Protein AF-A0AA35ZFG0-F1 (afdb_monomer_lite)

Structure (mmCIF, N/CA/C/O backbone):
data_AF-A0AA35ZFG0-F1
#
_entry.id   AF-A0AA35ZFG0-F1
#
loop_
_atom_site.group_PDB
_atom_site.id
_atom_site.type_symbol
_atom_site.label_atom_id
_atom_site.label_alt_id
_atom_site.label_comp_id
_atom_site.label_asym_id
_atom_site.label_entity_id
_atom_site.label_seq_id
_atom_site.pdbx_PDB_ins_code
_atom_site.Cartn_x
_atom_site.Cartn_y
_atom_site.Cartn_z
_atom_site.occupancy
_atom_site.B_iso_or_equiv
_atom_site.auth_seq_id
_atom_site.auth_comp_id
_atom_site.auth_asym_id
_atom_site.auth_atom_id
_atom_site.pdbx_PDB_model_num
ATOM 1 N N . MET A 1 1 ? -15.428 38.375 -24.836 1.00 37.22 1 MET A N 1
ATOM 2 C CA . MET A 1 1 ? -15.752 37.027 -24.322 1.00 37.22 1 MET A CA 1
ATOM 3 C C . MET A 1 1 ? -15.181 36.960 -22.920 1.00 37.22 1 MET A C 1
ATOM 5 O O . MET A 1 1 ? -13.977 37.088 -22.782 1.00 37.22 1 MET A O 1
ATOM 9 N N . ILE A 1 2 ? -16.024 37.290 -21.940 1.00 49.19 2 ILE A N 1
ATOM 10 C CA . ILE A 1 2 ? -16.637 36.341 -20.990 1.00 49.19 2 ILE A CA 1
ATOM 11 C C . ILE A 1 2 ? -15.555 35.623 -20.184 1.00 49.19 2 ILE A C 1
ATOM 13 O O . ILE A 1 2 ? -15.168 34.516 -20.525 1.00 49.19 2 ILE A O 1
ATOM 17 N N . PHE A 1 3 ? -15.122 36.272 -19.109 1.00 48.72 3 PHE A N 1
ATOM 18 C CA . PHE A 1 3 ? -15.040 35.614 -17.812 1.00 48.72 3 PHE A CA 1
ATOM 19 C C . PHE A 1 3 ? -15.738 36.556 -16.843 1.00 48.72 3 PHE A C 1
ATOM 21 O O . PHE A 1 3 ? -15.239 37.641 -16.552 1.00 48.72 3 PHE A O 1
ATOM 28 N N . GLY A 1 4 ? -16.985 36.200 -16.542 1.00 44.88 4 GLY A N 1
ATOM 29 C CA . GLY A 1 4 ? -17.754 36.825 -15.488 1.00 44.88 4 GLY A CA 1
ATOM 30 C C . GLY A 1 4 ? -17.243 36.349 -14.139 1.00 44.88 4 GLY A C 1
ATOM 31 O O . GLY A 1 4 ? -16.676 35.259 -14.027 1.00 44.88 4 GLY A O 1
ATOM 32 N N . ASP A 1 5 ? -17.462 37.212 -13.160 1.00 53.31 5 ASP A N 1
ATOM 33 C CA . ASP A 1 5 ? -17.557 36.871 -11.754 1.00 53.31 5 ASP A CA 1
ATOM 34 C C . ASP A 1 5 ? -18.459 35.639 -11.592 1.00 53.31 5 ASP A C 1
ATOM 36 O O . ASP A 1 5 ? -19.579 35.630 -12.108 1.00 53.31 5 ASP A O 1
ATOM 40 N N . ASP A 1 6 ? -17.981 34.606 -10.902 1.00 57.03 6 ASP A N 1
ATOM 41 C CA . ASP A 1 6 ? -18.875 33.608 -10.325 1.00 57.03 6 ASP A CA 1
ATOM 42 C C . ASP A 1 6 ? -18.346 33.152 -8.969 1.00 57.03 6 ASP A C 1
ATOM 44 O O . ASP A 1 6 ? -17.145 32.970 -8.750 1.00 57.03 6 ASP A O 1
ATOM 48 N N . ASP A 1 7 ? -19.309 33.091 -8.067 1.00 56.53 7 ASP A N 1
ATOM 49 C CA . ASP A 1 7 ? -19.223 33.060 -6.627 1.00 56.53 7 ASP A CA 1
ATOM 50 C C . ASP A 1 7 ? -18.543 31.803 -6.087 1.00 56.53 7 ASP A C 1
ATOM 52 O O . ASP A 1 7 ? -18.530 30.726 -6.687 1.00 56.53 7 ASP A O 1
ATOM 56 N N . GLY A 1 8 ? -18.013 31.950 -4.873 1.00 56.72 8 GLY A N 1
ATOM 57 C CA . GLY A 1 8 ? -17.427 30.864 -4.111 1.00 56.72 8 GLY A CA 1
ATOM 58 C C . GLY A 1 8 ? -18.395 29.700 -3.939 1.00 56.72 8 GLY A C 1
ATOM 59 O O . GLY A 1 8 ? -19.349 29.772 -3.169 1.00 56.72 8 GLY A O 1
ATOM 60 N N . ASN A 1 9 ? -18.080 28.589 -4.591 1.00 56.81 9 ASN A N 1
ATOM 61 C CA . ASN A 1 9 ? -18.468 27.267 -4.141 1.00 56.81 9 ASN A CA 1
ATOM 62 C C . ASN A 1 9 ? -17.478 26.250 -4.711 1.00 56.81 9 ASN A C 1
ATOM 64 O O . ASN A 1 9 ? -17.776 25.533 -5.667 1.00 56.81 9 ASN A O 1
ATOM 68 N N . ASP A 1 10 ? -16.284 26.202 -4.118 1.00 56.75 10 ASP A N 1
ATOM 69 C CA . ASP A 1 10 ? -15.420 25.033 -4.234 1.00 56.75 10 ASP A CA 1
ATOM 70 C C . ASP A 1 10 ? -16.139 23.866 -3.549 1.00 56.75 10 ASP A C 1
ATOM 72 O O . ASP A 1 10 ? -15.970 23.587 -2.360 1.00 56.75 10 ASP A O 1
ATOM 76 N N . ASP A 1 11 ? -16.992 23.202 -4.324 1.00 54.47 11 ASP A N 1
ATOM 77 C CA . ASP A 1 11 ? -17.543 21.893 -4.032 1.00 54.47 11 ASP A CA 1
ATOM 78 C C . ASP A 1 11 ? -16.374 20.900 -3.996 1.00 54.47 11 ASP A C 1
ATOM 80 O O . ASP A 1 11 ? -16.026 20.236 -4.976 1.00 54.47 11 ASP A O 1
ATOM 84 N N . ILE A 1 12 ? -15.719 20.818 -2.834 1.00 52.16 12 ILE A N 1
ATOM 85 C CA . ILE A 1 12 ? -14.771 19.760 -2.472 1.00 52.16 12 ILE A CA 1
ATOM 86 C C . ILE A 1 12 ? -15.584 18.473 -2.230 1.00 52.16 12 ILE A C 1
ATOM 88 O O . ILE A 1 12 ? -15.568 17.855 -1.164 1.00 52.16 12 ILE A O 1
ATOM 92 N N . GLY A 1 13 ? -16.312 18.035 -3.254 1.00 47.41 13 GLY A N 1
ATOM 93 C CA . GLY A 1 13 ? -17.099 16.811 -3.301 1.00 47.41 13 GLY A CA 1
ATOM 94 C C . GLY A 1 13 ? -16.237 15.564 -3.508 1.00 47.41 13 GLY A C 1
ATOM 95 O O . GLY A 1 13 ? -16.557 14.728 -4.352 1.00 47.41 13 GLY A O 1
ATOM 96 N N . ARG A 1 14 ? -15.109 15.412 -2.789 1.00 47.09 14 ARG A N 1
ATOM 97 C CA . ARG A 1 14 ? -14.197 14.272 -3.033 1.00 47.09 14 ARG A CA 1
ATOM 98 C C . ARG A 1 14 ? -13.516 13.602 -1.838 1.00 47.09 14 ARG A C 1
ATOM 100 O O . ARG A 1 14 ? -12.590 12.824 -2.048 1.00 47.09 14 ARG A O 1
ATOM 107 N N . PHE A 1 15 ? -14.008 13.783 -0.612 1.00 39.75 15 PHE A N 1
ATOM 108 C CA . PHE A 1 15 ? -13.487 13.050 0.561 1.00 39.75 15 PHE A CA 1
ATOM 109 C C . PHE A 1 15 ? -14.523 12.186 1.298 1.00 39.75 15 PHE A C 1
ATOM 111 O O . PHE A 1 15 ? -14.370 11.911 2.483 1.00 39.75 15 PHE A O 1
ATOM 118 N N . THR A 1 16 ? -15.568 11.702 0.621 1.00 48.69 16 THR A N 1
ATOM 119 C CA . THR A 1 16 ? -16.575 10.824 1.256 1.00 48.69 16 THR A CA 1
ATOM 120 C C . THR A 1 16 ? -16.282 9.324 1.142 1.00 48.69 16 THR A C 1
ATOM 122 O O . THR A 1 16 ? -17.003 8.525 1.740 1.00 48.69 16 THR A O 1
ATOM 125 N N . ASN A 1 17 ? -15.194 8.912 0.482 1.00 47.81 17 ASN A N 1
ATOM 126 C CA . ASN A 1 17 ? -14.737 7.518 0.506 1.00 47.81 17 ASN A CA 1
ATOM 127 C C . ASN A 1 17 ? -13.800 7.270 1.690 1.00 47.81 17 ASN A C 1
ATOM 129 O O . ASN A 1 17 ? -12.600 7.059 1.528 1.00 47.81 17 ASN A O 1
ATOM 133 N N . ASN A 1 18 ? -14.370 7.276 2.893 1.00 49.81 18 ASN A N 1
ATOM 134 C CA . ASN A 1 18 ? -13.739 6.609 4.020 1.00 49.81 18 ASN A CA 1
ATOM 135 C C . ASN A 1 18 ? -14.102 5.109 3.955 1.00 49.81 18 ASN A C 1
ATOM 137 O O . ASN A 1 18 ? -15.276 4.778 4.132 1.00 49.81 18 ASN A O 1
ATOM 141 N N . PRO A 1 19 ? -13.148 4.189 3.711 1.00 49.75 19 PRO A N 1
ATOM 142 C CA . PRO A 1 19 ? -13.410 2.745 3.679 1.00 49.75 19 PRO A CA 1
ATOM 143 C C . PRO A 1 19 ? -13.802 2.172 5.052 1.00 49.75 19 PRO A C 1
ATOM 145 O O . PRO A 1 19 ? -14.223 1.023 5.137 1.00 49.75 19 PRO A O 1
ATOM 148 N N . PHE A 1 20 ? -13.710 2.970 6.120 1.00 46.72 20 PHE A N 1
ATOM 149 C CA . PHE A 1 20 ? -14.130 2.612 7.475 1.00 46.72 20 PHE A CA 1
ATOM 150 C C . PHE A 1 20 ? -15.517 3.159 7.839 1.00 46.72 20 PHE A C 1
ATOM 152 O O . PHE A 1 20 ? -15.763 3.509 8.994 1.00 46.72 20 PHE A O 1
ATOM 159 N N . GLN A 1 21 ? -16.447 3.255 6.881 1.00 46.66 21 GLN A N 1
ATOM 160 C CA . GLN A 1 21 ? -17.855 3.430 7.237 1.00 46.66 21 GLN A CA 1
ATOM 161 C C . GLN A 1 21 ? -18.325 2.167 7.963 1.00 46.66 21 GLN A C 1
ATOM 163 O O . GLN A 1 21 ? -18.638 1.153 7.341 1.00 46.66 21 GLN A O 1
ATOM 168 N N . ILE A 1 22 ? -18.357 2.232 9.295 1.00 46.31 22 ILE A N 1
ATOM 169 C CA . ILE A 1 22 ? -18.999 1.227 10.139 1.00 46.31 22 ILE A CA 1
ATOM 170 C C . ILE A 1 22 ? -20.497 1.294 9.819 1.00 46.31 22 ILE A C 1
ATOM 172 O O . ILE A 1 22 ? -21.251 2.053 10.425 1.00 46.31 22 ILE A O 1
ATOM 176 N N . ARG A 1 23 ? -20.932 0.536 8.809 1.00 42.91 23 ARG A N 1
ATOM 177 C CA . ARG A 1 23 ? -22.343 0.220 8.603 1.00 42.91 23 ARG A CA 1
ATOM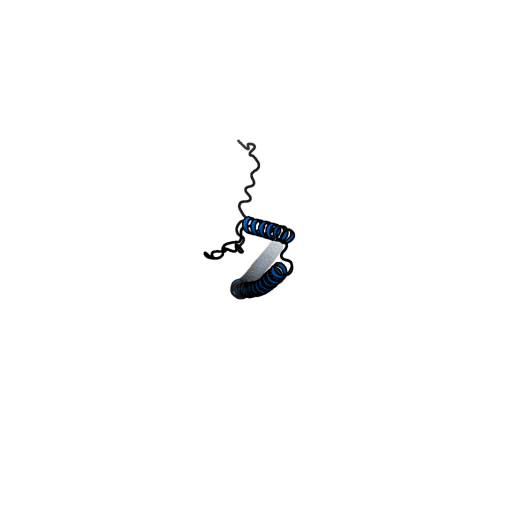 178 C C . ARG A 1 23 ? -22.769 -0.669 9.762 1.00 42.91 23 ARG A C 1
ATOM 180 O O . ARG A 1 23 ? -22.531 -1.872 9.747 1.00 42.91 23 ARG A O 1
ATOM 187 N N . ILE A 1 24 ? -23.402 -0.066 10.763 1.00 44.53 24 ILE A N 1
ATOM 188 C CA . ILE A 1 24 ? -24.175 -0.792 11.773 1.00 44.53 24 ILE A CA 1
ATOM 189 C C . ILE A 1 24 ? -25.480 -1.230 11.091 1.00 44.53 24 ILE A C 1
ATOM 191 O O . ILE A 1 24 ? -26.551 -0.681 11.320 1.00 44.53 24 ILE A O 1
ATOM 195 N N . GLU A 1 25 ? -25.379 -2.183 10.164 1.00 40.94 25 GLU A N 1
ATOM 196 C CA . GLU A 1 25 ? -26.526 -2.952 9.675 1.00 40.94 25 GLU A CA 1
ATOM 197 C C . GLU A 1 25 ? -26.777 -4.117 10.650 1.00 40.94 25 GLU A C 1
ATOM 199 O O . GLU A 1 25 ? -26.737 -5.285 10.279 1.00 40.94 25 GLU A O 1
ATOM 204 N N . SER A 1 26 ? -27.012 -3.815 11.929 1.00 41.97 26 SER A N 1
ATOM 205 C CA . SER A 1 26 ? -27.584 -4.766 12.884 1.00 41.97 26 SER A CA 1
ATOM 206 C C . SER A 1 26 ? -28.982 -4.264 13.236 1.00 41.97 26 SER A C 1
ATOM 208 O O . SER A 1 26 ? -29.188 -3.308 13.978 1.00 41.97 26 SER A O 1
ATOM 210 N N . LYS A 1 27 ? -29.982 -4.905 12.629 1.00 45.72 27 LYS A N 1
ATOM 211 C CA . LYS A 1 27 ? -31.405 -4.540 12.701 1.00 45.72 27 LYS A CA 1
ATOM 212 C C . LYS A 1 27 ? -32.025 -4.687 14.104 1.00 45.72 27 LYS A C 1
ATOM 214 O O . LYS A 1 27 ? -33.211 -4.425 14.250 1.00 45.72 27 LYS A O 1
ATOM 219 N N . ASP A 1 28 ? -31.219 -5.053 15.102 1.00 51.44 28 ASP A N 1
ATOM 220 C CA . ASP A 1 28 ? -31.632 -5.325 16.480 1.00 51.44 28 ASP A CA 1
ATOM 221 C C . ASP A 1 28 ? -30.801 -4.580 17.549 1.00 51.44 28 ASP A C 1
ATOM 223 O O . ASP A 1 28 ? -31.115 -4.680 18.735 1.00 51.44 28 ASP A O 1
ATOM 227 N N . GLU A 1 29 ? -29.780 -3.788 17.188 1.00 50.75 29 GLU A N 1
ATOM 228 C CA . GLU A 1 29 ? -29.110 -2.913 18.162 1.00 50.75 29 GLU A CA 1
ATOM 229 C C . GLU A 1 29 ? -29.789 -1.547 18.164 1.00 50.75 29 GLU A C 1
ATOM 231 O O . GLU A 1 29 ? -29.497 -0.664 17.358 1.00 50.75 29 GLU A O 1
ATOM 236 N N . VAL A 1 30 ? -30.734 -1.372 19.089 1.00 51.72 30 VAL A N 1
ATOM 237 C CA . VAL A 1 30 ? -31.322 -0.063 19.382 1.00 51.72 30 VAL A CA 1
ATOM 238 C C . VAL A 1 30 ? -30.189 0.854 19.834 1.00 51.72 30 VAL A C 1
ATOM 240 O O . VAL A 1 30 ? -29.772 0.817 20.992 1.00 51.72 30 VAL A O 1
ATOM 243 N N . ALA A 1 31 ? -29.666 1.656 18.905 1.00 57.78 31 ALA A N 1
ATOM 244 C CA . ALA A 1 31 ? -28.705 2.700 19.205 1.00 57.78 31 ALA A CA 1
ATOM 245 C C . ALA A 1 31 ? -29.299 3.568 20.316 1.00 57.78 31 ALA A C 1
ATOM 247 O O . ALA A 1 31 ? -30.322 4.229 20.121 1.00 57.78 31 ALA A O 1
ATOM 248 N N . ILE A 1 32 ? -28.691 3.517 21.503 1.00 59.88 32 ILE A N 1
ATOM 249 C CA . ILE A 1 32 ? -29.146 4.301 22.646 1.00 59.88 32 ILE A CA 1
ATOM 250 C C . ILE A 1 32 ? -28.991 5.768 22.254 1.00 59.88 32 ILE A C 1
ATOM 252 O O . ILE A 1 32 ? -27.887 6.286 22.090 1.00 59.88 32 ILE A O 1
ATOM 256 N N . THR A 1 33 ? -30.119 6.432 22.047 1.00 69.88 33 THR A N 1
ATOM 257 C CA . THR A 1 33 ? -30.153 7.826 21.622 1.00 69.88 33 THR A CA 1
ATOM 258 C C . THR A 1 33 ? -29.716 8.723 22.779 1.00 69.88 33 THR A C 1
ATOM 260 O O . THR A 1 33 ? -29.994 8.450 23.947 1.00 69.88 33 THR A O 1
ATOM 263 N N . LYS A 1 34 ? -29.056 9.843 22.467 1.00 76.12 34 LYS A N 1
ATOM 264 C CA . LYS A 1 34 ? -28.632 10.855 23.455 1.00 76.12 34 LYS A CA 1
ATOM 265 C C . LYS A 1 34 ? -29.760 11.250 24.426 1.00 76.12 34 LYS A C 1
ATOM 267 O O . LYS A 1 34 ? -29.520 11.399 25.621 1.00 76.12 34 LYS A O 1
ATOM 272 N N . TRP A 1 35 ? -30.989 11.345 23.919 1.00 73.19 35 TRP A N 1
ATOM 273 C CA . TRP A 1 35 ? -32.191 11.639 24.702 1.00 73.19 35 TRP A CA 1
ATOM 274 C C . TRP A 1 35 ? -32.546 10.544 25.718 1.00 73.19 35 TRP A C 1
ATOM 276 O O . TRP A 1 35 ? -32.984 10.859 26.821 1.00 73.19 35 TRP A O 1
ATOM 286 N N . GLN A 1 36 ? -32.316 9.266 25.399 1.00 73.19 36 GLN A N 1
ATOM 287 C CA . GLN A 1 36 ? -32.523 8.165 26.349 1.00 73.19 36 GLN A CA 1
ATOM 288 C C . GLN A 1 36 ? -31.529 8.229 27.511 1.00 73.19 36 GLN A C 1
ATOM 290 O O . GLN A 1 36 ? -31.915 7.987 28.653 1.00 73.19 36 GLN A O 1
ATOM 295 N N . LEU A 1 37 ? -30.276 8.607 27.241 1.00 76.44 37 LEU A N 1
ATOM 296 C CA . LEU A 1 37 ? -29.260 8.776 28.282 1.00 76.44 37 LEU A CA 1
ATOM 297 C C . LEU A 1 37 ? -29.603 9.944 29.220 1.00 76.44 37 LEU A C 1
ATOM 299 O O . LEU A 1 37 ? -29.493 9.814 30.436 1.00 76.44 37 LEU A O 1
ATOM 303 N N . GLN A 1 38 ? -30.065 11.065 28.656 1.00 77.88 38 GLN A N 1
ATOM 304 C CA . GLN A 1 38 ? -30.525 12.225 29.427 1.00 77.88 38 GLN A CA 1
ATOM 305 C C . GLN A 1 38 ? -31.755 11.888 30.278 1.00 77.88 38 GLN A C 1
ATOM 307 O O . GLN A 1 38 ? -31.765 12.164 31.473 1.00 77.88 38 GLN A O 1
ATOM 312 N N . SER A 1 39 ? -32.745 11.202 29.699 1.00 77.88 39 SER A N 1
ATOM 313 C CA . SER A 1 39 ? -33.939 10.760 30.427 1.00 77.88 39 SER A CA 1
ATOM 314 C C . SER A 1 39 ? -33.609 9.808 31.581 1.00 77.88 39 SER A C 1
ATOM 316 O O . SER A 1 39 ? -34.251 9.863 32.628 1.00 77.88 39 SER A O 1
ATOM 318 N N . LEU A 1 40 ? -32.610 8.936 31.416 1.00 80.50 40 LEU A N 1
ATOM 319 C CA . LEU A 1 40 ? -32.148 8.058 32.489 1.00 80.50 40 LEU A CA 1
ATOM 320 C C . LEU A 1 40 ? -31.502 8.853 33.630 1.00 80.50 40 LEU A C 1
ATOM 322 O O . LEU A 1 40 ? -31.792 8.574 34.790 1.00 80.50 40 LEU A O 1
ATOM 326 N N . HIS A 1 41 ? -30.670 9.845 33.301 1.00 80.75 41 HIS A N 1
ATOM 327 C CA . HIS A 1 41 ? -30.021 10.719 34.282 1.00 80.75 41 HIS A CA 1
ATOM 328 C C . HIS A 1 41 ? -31.061 11.430 35.156 1.00 80.75 41 HIS A C 1
ATOM 330 O O . HIS A 1 41 ? -31.024 11.348 36.378 1.00 80.75 41 HIS A O 1
ATOM 336 N N . GLU A 1 42 ? -32.070 12.015 34.515 1.00 83.25 42 GLU A N 1
ATOM 337 C CA . GLU A 1 42 ? -33.117 12.780 35.188 1.00 83.25 42 GLU A CA 1
ATOM 338 C C . GLU A 1 42 ? -34.016 11.897 36.069 1.00 83.25 42 GLU A C 1
ATOM 340 O O . GLU A 1 42 ? -34.435 12.299 37.154 1.00 83.25 42 GLU A O 1
ATOM 345 N N . LYS A 1 43 ? -34.253 10.643 35.660 1.00 80.81 43 LYS A N 1
ATOM 346 C CA . LYS A 1 43 ? -34.950 9.646 36.491 1.00 80.81 43 LYS A CA 1
ATOM 347 C C . LYS A 1 43 ? -34.136 9.225 37.714 1.00 80.81 43 LYS A C 1
ATOM 349 O O . LYS A 1 43 ? -34.724 8.989 38.768 1.00 80.81 43 LYS A O 1
ATOM 354 N N . ILE A 1 44 ? -32.814 9.107 37.586 1.00 82.00 44 ILE A N 1
ATOM 355 C CA . ILE A 1 44 ? -31.927 8.793 38.716 1.00 82.00 44 ILE A CA 1
ATOM 356 C C . ILE A 1 44 ? -31.944 9.946 39.724 1.00 82.00 44 ILE A C 1
ATOM 358 O O . ILE A 1 44 ? -32.108 9.697 40.917 1.00 82.00 44 ILE A O 1
ATOM 362 N N . ASP A 1 45 ? -31.877 11.192 39.255 1.00 80.88 45 ASP A N 1
ATOM 363 C CA . ASP A 1 45 ? -31.950 12.373 40.121 1.00 80.88 45 ASP A CA 1
ATOM 364 C C . ASP A 1 45 ? -33.291 12.453 40.864 1.00 80.88 45 ASP A C 1
ATOM 366 O O . ASP A 1 45 ? -33.323 12.666 42.078 1.00 80.88 45 ASP A O 1
ATOM 370 N N . GLN A 1 46 ? -34.404 12.192 40.171 1.00 78.19 46 GLN A N 1
ATOM 371 C CA . GLN A 1 46 ? -35.734 12.124 40.789 1.00 78.19 46 GLN A CA 1
ATOM 372 C C . GLN A 1 46 ? -35.839 11.016 41.845 1.00 78.19 46 GLN A C 1
ATOM 374 O O . GLN A 1 46 ? -36.443 11.227 42.896 1.00 78.19 46 GLN A O 1
ATOM 379 N N . LEU A 1 47 ? -35.235 9.849 41.601 1.00 75.69 47 LEU A N 1
ATOM 380 C CA . LEU A 1 47 ? -35.218 8.741 42.558 1.00 75.69 47 LEU A CA 1
ATOM 381 C C . LEU A 1 47 ? -34.419 9.099 43.820 1.00 75.69 47 LEU A C 1
ATOM 383 O O . LEU A 1 47 ? -34.855 8.814 44.936 1.00 75.69 47 LEU A O 1
ATOM 387 N N . LEU A 1 48 ? -33.265 9.750 43.649 1.00 75.12 48 LEU A N 1
ATOM 388 C CA . LEU A 1 48 ? -32.429 10.215 44.756 1.00 75.12 48 LEU A CA 1
ATOM 389 C C . LEU A 1 48 ? -33.144 11.286 45.587 1.00 75.12 48 LEU A C 1
ATOM 391 O O . LEU A 1 48 ? -33.096 11.231 46.817 1.00 75.12 48 LEU A O 1
ATOM 395 N N . LEU A 1 49 ? -33.857 12.210 44.940 1.00 76.56 49 LEU A N 1
ATOM 396 C CA . LEU A 1 49 ? -34.688 13.208 45.617 1.00 76.56 49 LEU A CA 1
ATOM 397 C C . LEU A 1 49 ? -35.846 12.558 46.389 1.00 76.56 49 LEU A C 1
ATOM 399 O O . LEU A 1 49 ? -36.005 12.828 47.574 1.00 76.56 49 LEU A O 1
ATOM 403 N N . ALA A 1 50 ? -36.586 11.632 45.774 1.00 68.88 50 ALA A N 1
ATOM 404 C CA . ALA A 1 50 ? -37.690 10.924 46.430 1.00 68.88 50 ALA A CA 1
ATOM 405 C C . ALA A 1 50 ? -37.232 10.081 47.637 1.00 68.88 50 ALA A C 1
ATOM 407 O O . ALA A 1 50 ? -37.983 9.890 48.594 1.00 68.88 50 ALA A O 1
ATOM 408 N N . SER A 1 51 ? -35.987 9.593 47.619 1.00 64.38 51 SER A N 1
ATOM 409 C CA . SER A 1 51 ? -35.407 8.845 48.740 1.00 64.38 51 SER A CA 1
ATOM 410 C C . SER A 1 51 ? -35.129 9.705 49.982 1.00 64.38 51 SER A C 1
ATOM 412 O O . SER A 1 51 ? -35.121 9.164 51.086 1.00 64.38 51 SER A O 1
ATOM 414 N N . LYS A 1 52 ? -34.952 11.030 49.829 1.00 66.00 52 LYS A N 1
ATOM 415 C CA . LYS A 1 52 ? -34.709 11.964 50.945 1.00 66.00 52 LYS A CA 1
ATOM 416 C C . LYS A 1 52 ? -35.949 12.221 51.804 1.00 66.00 52 LYS A C 1
ATOM 418 O O . LYS A 1 52 ? -35.799 12.471 52.994 1.00 66.00 52 LYS A O 1
ATOM 423 N N . ASP A 1 53 ? -37.141 12.128 51.219 1.00 65.06 53 ASP A N 1
ATOM 424 C CA . ASP A 1 53 ? -38.401 12.489 51.884 1.00 65.06 53 ASP A CA 1
ATOM 425 C C . ASP A 1 53 ? -39.125 11.279 52.523 1.00 65.06 53 ASP A C 1
ATOM 427 O O . ASP A 1 53 ? -40.141 11.435 53.202 1.00 65.06 53 ASP A O 1
ATOM 431 N N . SER A 1 54 ? -38.616 10.052 52.334 1.00 56.16 54 SER A N 1
ATOM 432 C CA . SER A 1 54 ? -39.262 8.810 52.790 1.00 56.16 54 SER A CA 1
ATOM 433 C C . SER A 1 54 ? -38.783 8.355 54.182 1.00 56.16 54 SER A C 1
ATOM 435 O O . SER A 1 54 ? -37.680 7.840 54.353 1.00 56.16 54 SER A O 1
ATOM 437 N N . SER A 1 55 ? -39.658 8.488 55.187 1.00 53.56 55 SER A N 1
ATOM 438 C CA . SER A 1 55 ? -39.442 8.212 56.626 1.00 53.56 55 SER A CA 1
ATOM 439 C C . SER A 1 55 ? -39.411 6.713 57.038 1.00 53.56 55 SER A C 1
ATOM 441 O O . SER A 1 55 ? -39.795 6.365 58.156 1.00 53.56 55 SER A O 1
ATOM 443 N N . SER A 1 56 ? -38.955 5.792 56.179 1.00 58.00 56 SER A N 1
ATOM 444 C CA . SER A 1 56 ? -38.779 4.359 56.514 1.00 58.00 56 SER A CA 1
ATOM 445 C C . SER A 1 56 ? -37.304 3.956 56.416 1.00 58.00 56 SER A C 1
ATOM 447 O O . SER A 1 56 ? -36.842 3.377 55.433 1.00 58.00 56 SER A O 1
ATOM 449 N N . GLU A 1 57 ? -36.543 4.308 57.449 1.00 60.28 57 GLU A N 1
ATOM 450 C CA . GLU A 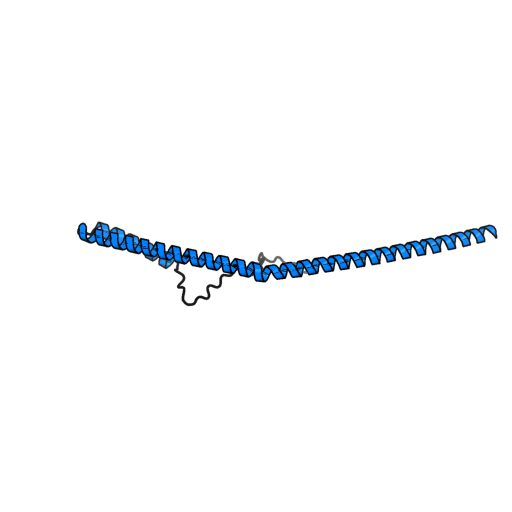1 57 ? -35.073 4.307 57.449 1.00 60.28 57 GLU A CA 1
ATOM 451 C C . GLU A 1 57 ? -34.443 2.918 57.195 1.00 60.28 57 GLU A C 1
ATOM 453 O O . GLU A 1 57 ? -33.429 2.804 56.509 1.00 60.28 57 GLU A O 1
ATOM 458 N N . ALA A 1 58 ? -35.071 1.835 57.670 1.00 56.06 58 ALA A N 1
ATOM 459 C CA . ALA A 1 58 ? -34.521 0.479 57.557 1.00 56.06 58 ALA A CA 1
ATOM 460 C C . ALA A 1 58 ? -34.938 -0.272 56.276 1.00 56.06 58 ALA A C 1
ATOM 462 O O . ALA A 1 58 ? -34.124 -0.985 55.689 1.00 56.06 58 ALA A O 1
ATOM 463 N N . TYR A 1 59 ? -36.185 -0.108 55.815 1.00 56.06 59 TYR A N 1
ATOM 464 C CA . TYR A 1 59 ? -36.689 -0.795 54.615 1.00 56.06 59 TYR A CA 1
ATOM 465 C C . TYR A 1 59 ? -36.191 -0.114 53.328 1.00 56.06 59 TYR A C 1
ATOM 467 O O . TYR A 1 59 ? -35.909 -0.786 52.339 1.00 56.06 59 TYR A O 1
ATOM 475 N N . SER A 1 60 ? -36.004 1.212 53.362 1.00 70.94 60 SER A N 1
ATOM 476 C CA . SER A 1 60 ? -35.450 1.991 52.247 1.00 70.94 60 SER A CA 1
ATOM 477 C C . SER A 1 60 ? -33.971 1.662 51.991 1.00 70.94 60 SER A C 1
ATOM 479 O O . SER A 1 60 ? -33.559 1.471 50.847 1.00 70.94 60 SER A O 1
ATOM 481 N N . LYS A 1 61 ? -33.175 1.486 53.055 1.00 79.06 61 LYS A N 1
ATOM 482 C CA . LYS A 1 61 ? -31.729 1.236 52.950 1.00 79.06 61 LYS A CA 1
ATOM 483 C C . LYS A 1 61 ? -31.389 -0.088 52.259 1.00 79.06 61 LYS A C 1
ATOM 485 O O . LYS A 1 61 ? -30.634 -0.086 51.291 1.00 79.06 61 LYS A O 1
ATOM 490 N N . ALA A 1 62 ? -31.974 -1.200 52.707 1.00 76.25 62 ALA A N 1
ATOM 491 C CA . ALA A 1 62 ? -31.692 -2.521 52.133 1.00 76.25 62 ALA A CA 1
ATOM 492 C C . ALA A 1 62 ? -32.106 -2.613 50.651 1.00 76.25 62 ALA A C 1
ATOM 494 O O . ALA A 1 62 ? -31.419 -3.228 49.833 1.00 76.25 62 ALA A O 1
ATOM 495 N N . VAL A 1 63 ? -33.213 -1.959 50.279 1.00 78.69 63 VAL A N 1
ATOM 496 C CA . VAL A 1 63 ? -33.675 -1.897 48.887 1.00 78.69 63 VAL A CA 1
ATOM 497 C C . VAL A 1 63 ? -32.689 -1.108 48.020 1.00 78.69 63 VAL A C 1
ATOM 499 O O . VAL A 1 63 ? -32.317 -1.590 46.948 1.00 78.69 63 VAL A O 1
ATOM 502 N N . VAL A 1 64 ? -32.216 0.052 48.488 1.00 81.94 64 VAL A N 1
ATOM 503 C CA . VAL A 1 64 ? -31.212 0.868 47.782 1.00 81.94 64 VAL A CA 1
ATOM 504 C C . VAL A 1 64 ? -29.883 0.122 47.634 1.00 81.94 64 VAL A C 1
ATOM 506 O O . VAL A 1 64 ? -29.331 0.087 46.534 1.00 81.94 64 VAL A O 1
ATOM 509 N N . GLU A 1 65 ? -29.401 -0.541 48.687 1.00 84.31 65 GLU A N 1
ATOM 510 C CA . GLU A 1 65 ? -28.180 -1.359 48.635 1.00 84.31 65 GLU A CA 1
ATOM 511 C C . GLU A 1 65 ? -28.305 -2.483 47.593 1.00 84.31 65 GLU A C 1
ATOM 513 O O . GLU A 1 65 ? -27.428 -2.638 46.739 1.00 84.31 65 GLU A O 1
ATOM 518 N N . SER A 1 66 ? -29.442 -3.192 47.565 1.00 83.50 66 SER A N 1
ATOM 519 C CA . SER A 1 66 ? -29.691 -4.257 46.581 1.00 83.50 66 SER A CA 1
ATOM 520 C C . SER A 1 66 ? -29.751 -3.749 45.130 1.00 83.50 66 SER A C 1
ATOM 522 O O . SER A 1 66 ? -29.353 -4.451 44.196 1.00 83.50 66 SER A O 1
ATOM 524 N N . LEU A 1 67 ? -30.253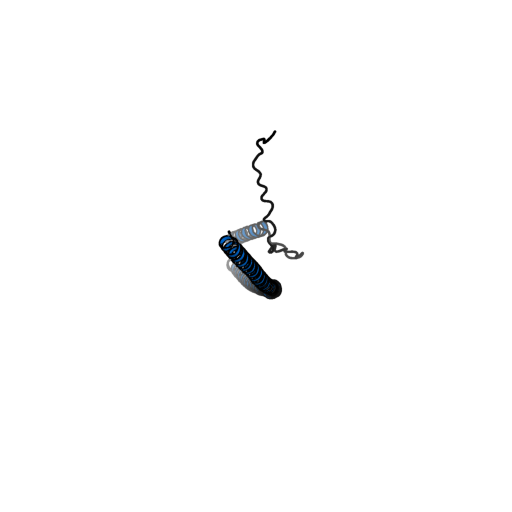 -2.526 44.910 1.00 85.75 67 LEU A N 1
ATOM 525 C CA . LEU A 1 67 ? -30.283 -1.877 43.597 1.00 85.75 67 LEU A CA 1
ATOM 526 C C . LEU A 1 67 ? -28.873 -1.496 43.143 1.00 85.75 67 LEU A C 1
ATOM 528 O O . LEU A 1 67 ? -28.520 -1.725 41.983 1.00 85.75 67 LEU A O 1
ATOM 532 N N . PHE A 1 68 ? -28.062 -0.957 44.052 1.00 86.25 68 PHE A N 1
ATOM 533 C CA . PHE A 1 68 ? -26.686 -0.563 43.768 1.00 86.25 68 PHE A CA 1
ATOM 534 C C . PHE A 1 68 ? -25.805 -1.775 43.457 1.00 86.25 68 PHE A C 1
ATOM 536 O O . PHE A 1 68 ? -25.044 -1.762 42.485 1.00 86.25 68 PHE A O 1
ATOM 543 N N . GLU A 1 69 ? -25.956 -2.857 44.222 1.00 90.31 69 GLU A N 1
ATOM 544 C CA . GLU A 1 69 ? -25.239 -4.109 43.988 1.00 90.31 69 GLU A CA 1
ATOM 545 C C . GLU A 1 69 ? -25.614 -4.722 42.632 1.00 90.31 69 GLU A C 1
ATOM 547 O O . GLU A 1 69 ? -24.737 -5.077 41.838 1.00 90.31 69 GLU A O 1
ATOM 552 N N . ARG A 1 70 ? -26.915 -4.766 42.310 1.00 88.50 70 ARG A N 1
ATOM 553 C CA . ARG A 1 70 ? -27.405 -5.247 41.010 1.00 88.50 70 ARG A CA 1
ATOM 554 C C . ARG A 1 70 ? -26.858 -4.417 39.853 1.00 88.50 70 ARG A C 1
ATOM 556 O O . ARG A 1 70 ? -26.333 -4.988 38.900 1.00 88.50 70 ARG A O 1
ATOM 563 N N . THR A 1 71 ? -26.933 -3.093 39.963 1.00 83.94 71 THR A N 1
ATOM 564 C CA . THR A 1 71 ? -26.446 -2.158 38.938 1.00 83.94 71 THR A CA 1
ATOM 565 C C . THR A 1 71 ? -24.942 -2.316 38.731 1.00 83.94 71 THR A C 1
ATOM 567 O O . THR A 1 71 ? -24.476 -2.413 37.600 1.00 83.94 71 THR A O 1
ATOM 570 N N . THR A 1 72 ? -24.173 -2.433 39.816 1.00 89.00 72 THR A N 1
ATOM 571 C CA . THR A 1 72 ? -22.720 -2.649 39.759 1.00 89.00 72 THR A CA 1
ATOM 572 C C . THR A 1 72 ? -22.378 -3.977 39.082 1.00 89.00 72 THR A C 1
ATOM 574 O O . THR A 1 72 ? -21.487 -4.040 38.231 1.00 89.00 72 THR A O 1
ATOM 577 N N . LYS A 1 73 ? -23.104 -5.050 39.420 1.00 92.25 73 LYS A N 1
ATOM 578 C CA . LYS A 1 73 ? -22.928 -6.376 38.815 1.00 92.25 73 LYS A CA 1
ATOM 579 C C . LYS A 1 73 ? -23.243 -6.366 37.320 1.00 92.25 73 LYS A C 1
ATOM 581 O O . LYS A 1 73 ? -22.483 -6.930 36.530 1.00 92.25 73 LYS A O 1
ATOM 586 N N . GLU A 1 74 ? -24.340 -5.727 36.930 1.00 87.44 74 GLU A N 1
ATOM 587 C CA . GLU A 1 74 ? -24.747 -5.610 35.532 1.00 87.44 74 GLU A CA 1
ATOM 588 C C . GLU A 1 74 ? -23.767 -4.747 34.736 1.00 87.44 74 GLU A C 1
ATOM 590 O O . GLU A 1 74 ? -23.311 -5.169 33.674 1.00 87.44 74 GLU A O 1
ATOM 595 N N . HIS A 1 75 ? -23.334 -3.611 35.290 1.00 91.69 75 HIS A N 1
ATOM 596 C CA . HIS A 1 75 ? -22.325 -2.757 34.674 1.00 91.69 75 HIS A CA 1
ATOM 597 C C . HIS A 1 75 ? -21.006 -3.508 34.451 1.00 91.69 75 HIS A C 1
ATOM 599 O O . HIS A 1 75 ? -20.461 -3.482 33.350 1.00 91.69 75 HIS A O 1
ATOM 605 N N . LYS A 1 76 ? -20.532 -4.273 35.445 1.00 93.12 76 LYS A N 1
ATOM 606 C CA . LYS A 1 76 ? -19.328 -5.109 35.313 1.00 93.12 76 LYS A CA 1
ATOM 607 C C . LYS A 1 76 ? -19.472 -6.171 34.218 1.00 93.12 76 LYS A C 1
ATOM 609 O O . LYS A 1 76 ? -18.543 -6.379 33.440 1.00 93.12 76 LYS A O 1
ATOM 614 N N . SER A 1 77 ? -20.630 -6.828 34.144 1.00 91.81 77 SER A N 1
ATOM 615 C CA . SER A 1 77 ? -20.942 -7.798 33.085 1.00 91.81 77 SER A CA 1
ATOM 616 C C . SER A 1 77 ? -20.951 -7.136 31.705 1.00 91.81 77 SER A C 1
ATOM 618 O O . SER A 1 77 ? -20.371 -7.665 30.757 1.00 91.81 77 SER A O 1
ATOM 620 N N . ASN A 1 78 ? -21.547 -5.948 31.596 1.00 89.88 78 ASN A N 1
ATOM 621 C CA . ASN A 1 78 ? -21.626 -5.210 30.343 1.00 89.88 78 ASN A CA 1
ATOM 622 C C . ASN A 1 78 ? -20.247 -4.730 29.869 1.00 89.88 78 ASN A C 1
ATOM 624 O O . ASN A 1 78 ? -19.900 -4.916 28.707 1.00 89.88 78 ASN A O 1
ATOM 628 N N . VAL A 1 79 ? -19.419 -4.208 30.780 1.00 91.19 79 VAL A N 1
ATOM 629 C CA . VAL A 1 79 ? -18.023 -3.840 30.492 1.00 91.19 79 VAL A CA 1
ATOM 630 C C . VAL A 1 79 ? -17.227 -5.052 30.007 1.00 91.19 79 VAL A C 1
ATOM 632 O O . VAL A 1 79 ? -16.496 -4.949 29.025 1.00 91.19 79 VAL A O 1
ATOM 635 N N . ALA A 1 80 ? -17.395 -6.221 30.633 1.00 92.94 80 ALA A N 1
ATOM 636 C CA . ALA A 1 80 ? -16.721 -7.440 30.190 1.00 92.94 80 ALA A CA 1
ATOM 637 C C . ALA A 1 80 ? -17.141 -7.858 28.769 1.00 92.94 80 ALA A C 1
ATOM 639 O O . ALA A 1 80 ? -16.286 -8.212 27.956 1.00 92.94 80 ALA A O 1
ATOM 640 N N . LYS A 1 81 ? -18.440 -7.778 28.446 1.00 93.44 81 LYS A N 1
ATOM 641 C CA . LYS A 1 81 ? -18.952 -8.055 27.093 1.00 93.44 81 LYS A CA 1
ATOM 642 C C . LYS A 1 81 ? -18.419 -7.057 26.067 1.00 93.44 81 LYS A C 1
ATOM 644 O O . LYS A 1 81 ? -17.969 -7.477 25.007 1.00 93.44 81 LYS A O 1
ATOM 649 N N . MET A 1 82 ? -18.425 -5.766 26.396 1.00 91.50 82 MET A N 1
ATOM 650 C CA . MET A 1 82 ? -17.912 -4.711 25.522 1.00 91.50 82 MET A CA 1
ATOM 651 C C . MET A 1 82 ? -16.418 -4.896 25.245 1.00 91.50 82 MET A C 1
ATOM 653 O O . MET A 1 82 ? -16.005 -4.861 24.092 1.00 91.50 82 MET A O 1
ATOM 657 N N . ASN A 1 83 ? -15.614 -5.180 26.273 1.00 93.19 83 ASN A N 1
ATOM 658 C CA . ASN A 1 83 ? -14.186 -5.449 26.101 1.00 93.19 83 ASN A CA 1
ATOM 659 C C . ASN A 1 83 ? -13.935 -6.661 25.201 1.00 93.19 83 ASN A C 1
ATOM 661 O O . ASN A 1 83 ? -13.035 -6.624 24.365 1.00 93.19 83 ASN A O 1
ATOM 665 N N . LYS A 1 84 ? -14.745 -7.717 25.342 1.00 94.38 84 LYS A N 1
ATOM 666 C CA . LYS A 1 84 ? -14.670 -8.877 24.453 1.00 94.38 84 LYS A CA 1
ATOM 667 C C . LYS A 1 84 ? -15.005 -8.499 23.007 1.00 94.38 84 LYS A C 1
ATOM 669 O O . LYS A 1 84 ? -14.227 -8.814 22.120 1.00 94.38 84 LYS A O 1
ATOM 674 N N . ALA A 1 85 ? -16.100 -7.774 22.778 1.00 91.06 85 ALA A N 1
ATOM 675 C CA . ALA A 1 85 ? -16.488 -7.332 21.438 1.00 91.06 85 ALA A CA 1
ATOM 676 C C . ALA A 1 85 ? -15.412 -6.448 20.780 1.00 91.06 85 ALA A C 1
ATOM 678 O O . ALA A 1 85 ? -15.125 -6.601 19.596 1.00 91.06 85 ALA A O 1
ATOM 679 N N . VAL A 1 86 ? -14.770 -5.566 21.554 1.00 92.88 86 VAL A N 1
ATOM 680 C CA . VAL A 1 86 ? -13.639 -4.755 21.079 1.00 92.88 86 VAL A CA 1
ATOM 681 C C . VAL A 1 86 ? -12.441 -5.635 20.714 1.00 92.88 86 VAL A C 1
ATOM 683 O O . VAL A 1 86 ? -11.835 -5.417 19.668 1.00 92.88 86 VAL A O 1
ATOM 686 N N . ALA A 1 87 ? -12.100 -6.633 21.533 1.00 94.62 87 ALA A N 1
ATOM 687 C CA . ALA A 1 87 ? -11.001 -7.553 21.237 1.00 94.62 87 ALA A CA 1
ATOM 688 C C . ALA A 1 87 ? -11.261 -8.371 19.959 1.00 94.62 87 ALA A C 1
ATOM 690 O O . ALA A 1 87 ? -10.398 -8.411 19.081 1.00 94.62 87 ALA A O 1
ATOM 691 N N . ASP A 1 88 ? -12.464 -8.936 19.823 1.00 93.62 88 ASP A N 1
ATOM 692 C CA . ASP A 1 88 ? -12.884 -9.694 18.639 1.00 93.62 88 ASP A CA 1
ATOM 693 C C . ASP A 1 88 ? -12.831 -8.800 17.382 1.00 93.62 88 ASP A C 1
ATOM 695 O O . ASP A 1 88 ? -12.314 -9.197 16.337 1.00 93.62 88 ASP A O 1
ATOM 699 N N . PHE A 1 89 ? -13.287 -7.545 17.486 1.00 91.62 89 PHE A N 1
ATOM 700 C CA . PHE A 1 89 ? -13.216 -6.576 16.389 1.00 91.62 89 PHE A CA 1
ATOM 701 C C . PHE A 1 89 ? -11.773 -6.238 15.986 1.00 91.62 89 PHE A C 1
ATOM 703 O O . PHE A 1 89 ? -11.454 -6.187 14.797 1.00 91.62 89 PHE A O 1
ATOM 710 N N . VAL A 1 90 ? -10.878 -6.032 16.958 1.00 93.88 90 VAL A N 1
ATOM 711 C CA . VAL A 1 90 ? -9.451 -5.790 16.692 1.00 93.88 90 VAL A CA 1
ATOM 712 C C . VAL A 1 90 ? -8.823 -6.977 15.956 1.00 93.88 90 VAL A C 1
ATOM 714 O O . VAL A 1 90 ? -8.053 -6.773 15.014 1.00 93.88 90 VAL A O 1
ATOM 717 N N . GLU A 1 91 ? -9.173 -8.209 16.327 1.00 93.44 91 GLU A N 1
ATOM 718 C CA . GLU A 1 91 ? -8.697 -9.414 15.644 1.00 93.44 91 GLU A CA 1
ATOM 719 C C . GLU A 1 91 ? -9.206 -9.499 14.195 1.00 93.44 91 GLU A C 1
ATOM 721 O O . GLU A 1 91 ? -8.429 -9.781 13.276 1.00 93.44 91 GLU A O 1
ATOM 726 N N . VAL A 1 92 ? -10.479 -9.175 13.954 1.00 92.56 92 VAL A N 1
ATOM 727 C CA . VAL A 1 92 ? -11.047 -9.102 12.597 1.00 92.56 92 VAL A CA 1
ATOM 728 C C . VAL A 1 92 ? -10.314 -8.058 11.751 1.00 92.56 92 VAL A C 1
ATOM 730 O O . VAL A 1 92 ? -9.878 -8.362 10.642 1.00 92.56 92 VAL A O 1
ATOM 733 N N . CYS A 1 93 ? -10.099 -6.850 12.274 1.00 86.31 93 CYS A N 1
ATOM 734 C CA . CYS A 1 93 ? -9.367 -5.799 11.563 1.00 86.31 93 CYS A CA 1
ATOM 735 C C . CYS A 1 93 ? -7.926 -6.215 11.237 1.00 86.31 93 CYS A C 1
ATOM 737 O O . CYS A 1 93 ? -7.452 -6.005 10.115 1.00 86.31 93 CYS A O 1
ATOM 739 N N . LYS A 1 94 ? -7.234 -6.849 12.191 1.00 91.62 94 LYS A N 1
ATOM 740 C CA . LYS A 1 94 ? -5.875 -7.360 11.992 1.00 91.62 94 LYS A CA 1
ATOM 741 C C . LYS A 1 94 ? -5.838 -8.417 10.890 1.00 91.62 94 LYS A C 1
ATOM 743 O O . LYS A 1 94 ? -5.072 -8.285 9.938 1.00 91.62 94 LYS A O 1
ATOM 748 N N . THR A 1 95 ? -6.695 -9.430 10.985 1.00 89.31 95 THR A N 1
ATOM 749 C CA . THR A 1 95 ? -6.738 -10.524 10.007 1.00 89.31 95 THR A CA 1
ATOM 750 C C . THR A 1 95 ? -7.147 -10.040 8.620 1.00 89.31 95 THR A C 1
ATOM 752 O O . THR A 1 95 ? -6.568 -10.489 7.633 1.00 89.31 95 THR A O 1
ATOM 755 N N . MET A 1 96 ? -8.087 -9.097 8.522 1.00 85.75 96 MET A N 1
ATOM 756 C CA . MET A 1 96 ? -8.484 -8.487 7.253 1.00 85.75 96 MET A CA 1
ATOM 757 C C . MET A 1 96 ? -7.329 -7.707 6.619 1.00 85.75 96 MET A C 1
ATOM 759 O O . MET A 1 96 ? -7.088 -7.832 5.419 1.00 85.75 96 MET A O 1
ATOM 763 N N . THR A 1 97 ? -6.577 -6.954 7.422 1.00 83.62 97 THR A N 1
ATOM 764 C CA . THR A 1 97 ? -5.409 -6.202 6.946 1.00 83.62 97 THR A CA 1
ATOM 765 C C . THR A 1 97 ? -4.311 -7.146 6.458 1.00 83.62 97 THR A C 1
ATOM 767 O O . THR A 1 97 ? -3.818 -7.003 5.341 1.00 83.62 97 THR A O 1
ATOM 770 N N . GLU A 1 98 ? -3.964 -8.162 7.247 1.00 85.50 98 GLU A N 1
ATOM 771 C CA . GLU A 1 98 ? -2.907 -9.118 6.900 1.00 85.50 98 GLU A CA 1
ATOM 772 C C . GLU A 1 98 ? -3.271 -9.975 5.680 1.00 85.50 98 GLU A C 1
ATOM 774 O O . GLU A 1 98 ? -2.438 -10.163 4.791 1.00 85.50 98 GLU A O 1
ATOM 779 N N . LYS A 1 99 ? -4.514 -10.467 5.597 1.00 87.38 99 LYS A N 1
ATOM 780 C CA . LYS A 1 99 ? -4.949 -11.351 4.505 1.00 87.38 99 LYS A CA 1
ATOM 781 C C . LYS A 1 99 ? -5.233 -10.617 3.204 1.00 87.38 99 LYS A C 1
ATOM 783 O O . LYS A 1 99 ? -4.983 -11.191 2.151 1.00 87.38 99 LYS A O 1
ATOM 788 N N . ASN A 1 100 ? -5.747 -9.388 3.257 1.00 86.19 100 ASN A N 1
ATOM 789 C CA . ASN A 1 100 ? -6.161 -8.684 2.043 1.00 86.19 100 ASN A CA 1
ATOM 790 C C . ASN A 1 100 ? -5.107 -7.687 1.562 1.00 86.19 100 ASN A C 1
ATOM 792 O O . ASN A 1 100 ? -4.797 -7.676 0.375 1.00 86.19 100 ASN A O 1
ATOM 796 N N . LEU A 1 101 ? -4.518 -6.876 2.450 1.00 87.31 101 LEU A N 1
ATOM 797 C CA . LEU A 1 101 ? -3.517 -5.890 2.026 1.00 87.31 101 LEU A CA 1
ATOM 798 C C . LEU A 1 101 ? -2.134 -6.515 1.836 1.00 87.31 101 LEU A C 1
ATOM 800 O O . LEU A 1 101 ? -1.415 -6.124 0.919 1.00 87.31 101 LEU A O 1
ATOM 804 N N . GLY A 1 102 ? -1.762 -7.499 2.659 1.00 91.12 102 GLY A N 1
ATOM 805 C CA . GLY A 1 102 ? -0.457 -8.163 2.569 1.00 91.12 102 GLY A CA 1
ATOM 806 C C . GLY A 1 102 ? -0.141 -8.702 1.163 1.00 91.12 102 GLY A C 1
ATOM 807 O O . GLY A 1 102 ? 0.896 -8.343 0.597 1.00 91.12 102 GLY A O 1
ATOM 808 N N . PRO A 1 103 ? -1.026 -9.515 0.554 1.00 92.81 103 PRO A N 1
ATOM 809 C CA . PRO A 1 103 ? -0.825 -10.019 -0.802 1.00 92.81 103 PRO A CA 1
ATOM 810 C C . PRO A 1 103 ? -0.801 -8.922 -1.868 1.00 92.81 103 PRO A C 1
ATOM 812 O O . PRO A 1 103 ? 0.015 -9.003 -2.781 1.00 92.81 103 PRO A O 1
ATOM 815 N N . VAL A 1 104 ? -1.639 -7.886 -1.738 1.00 91.88 104 VAL A N 1
ATOM 816 C CA . VAL A 1 104 ? -1.679 -6.760 -2.688 1.00 91.88 104 VAL A CA 1
ATOM 817 C C . VAL A 1 104 ? -0.340 -6.028 -2.702 1.00 91.88 104 VAL A C 1
ATOM 819 O O . VAL A 1 104 ? 0.259 -5.882 -3.765 1.00 91.88 104 VAL A O 1
ATOM 822 N N . PHE A 1 105 ? 0.192 -5.666 -1.531 1.00 92.19 105 PHE A N 1
ATOM 823 C CA . PHE A 1 105 ? 1.503 -5.017 -1.439 1.00 92.19 105 PHE A CA 1
ATOM 824 C C . PHE A 1 105 ? 2.633 -5.894 -1.973 1.00 92.19 105 PHE A C 1
ATOM 826 O O . PHE A 1 105 ? 3.584 -5.384 -2.563 1.00 92.19 105 PHE A O 1
ATOM 833 N N . LYS A 1 106 ? 2.547 -7.214 -1.776 1.00 95.19 106 LYS A N 1
ATOM 834 C CA . LYS A 1 106 ? 3.538 -8.147 -2.313 1.00 95.19 106 LYS A CA 1
ATOM 835 C C . LYS A 1 106 ? 3.510 -8.174 -3.843 1.00 95.19 106 LYS A C 1
ATOM 837 O O . LYS A 1 106 ? 4.556 -7.994 -4.453 1.00 95.19 106 LYS A O 1
ATOM 842 N N . VAL A 1 107 ? 2.332 -8.341 -4.444 1.00 96.25 107 VAL A N 1
ATOM 843 C CA . VAL A 1 107 ? 2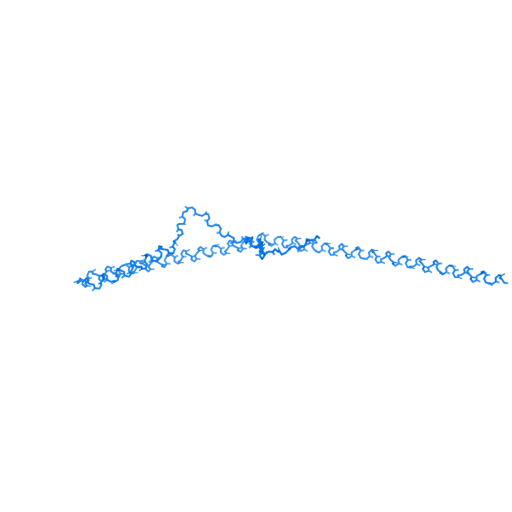.166 -8.339 -5.908 1.00 96.25 107 VAL A CA 1
ATOM 844 C C . VAL A 1 107 ? 2.633 -7.015 -6.503 1.00 96.25 107 VAL A C 1
ATOM 846 O O . VAL A 1 107 ? 3.375 -7.000 -7.479 1.00 96.25 107 VAL A O 1
ATOM 849 N N . GLU A 1 108 ? 2.248 -5.895 -5.897 1.00 95.38 108 GLU A N 1
ATOM 850 C CA . GLU A 1 108 ? 2.656 -4.580 -6.378 1.00 95.38 108 GLU A CA 1
ATOM 851 C C . GLU A 1 108 ? 4.174 -4.383 -6.279 1.00 95.38 108 GLU A C 1
ATOM 853 O O . GLU A 1 108 ? 4.803 -3.920 -7.231 1.00 95.38 108 GLU A O 1
ATOM 858 N N . LYS A 1 109 ? 4.797 -4.810 -5.175 1.00 96.94 109 LYS A N 1
ATOM 859 C CA . LYS A 1 109 ? 6.259 -4.814 -5.032 1.00 96.94 109 LYS A CA 1
ATOM 860 C C . LYS A 1 109 ? 6.939 -5.628 -6.134 1.00 96.94 109 LYS A C 1
ATOM 862 O O . LYS A 1 109 ? 7.936 -5.158 -6.684 1.00 96.94 109 LYS A O 1
ATOM 867 N N . ASP A 1 110 ? 6.431 -6.820 -6.431 1.00 97.81 110 ASP A N 1
ATOM 868 C CA . ASP A 1 110 ? 6.999 -7.698 -7.456 1.00 97.81 110 ASP A CA 1
ATOM 869 C C . ASP A 1 110 ? 6.873 -7.044 -8.849 1.00 97.81 110 ASP A C 1
ATOM 871 O O . ASP A 1 110 ? 7.869 -6.932 -9.567 1.00 97.81 110 ASP A O 1
ATOM 875 N N . ASN A 1 111 ? 5.715 -6.452 -9.167 1.00 97.81 111 ASN A N 1
ATOM 876 C CA . ASN A 1 111 ? 5.505 -5.687 -10.404 1.00 97.81 111 ASN A CA 1
ATOM 877 C C . ASN A 1 111 ? 6.501 -4.523 -10.553 1.00 97.81 111 ASN A C 1
ATOM 879 O O . ASN A 1 111 ? 7.075 -4.322 -11.625 1.00 97.81 111 ASN A O 1
ATOM 883 N N . TRP A 1 112 ? 6.747 -3.762 -9.481 1.00 97.81 112 TRP A N 1
ATOM 884 C CA . TRP A 1 112 ? 7.724 -2.667 -9.496 1.00 97.81 112 TRP A CA 1
ATOM 885 C C . TRP A 1 112 ? 9.160 -3.156 -9.709 1.00 97.81 112 TRP A C 1
ATOM 887 O O . TRP A 1 112 ? 9.962 -2.466 -10.345 1.00 97.81 112 TRP A O 1
ATOM 897 N N . GLN A 1 113 ? 9.512 -4.329 -9.180 1.00 98.38 113 GLN A N 1
ATOM 898 C CA . GLN A 1 113 ? 10.827 -4.925 -9.415 1.00 98.38 113 GLN A CA 1
ATOM 899 C C . GLN A 1 113 ? 10.999 -5.353 -10.871 1.00 98.38 113 GLN A C 1
ATOM 901 O O . GLN A 1 113 ? 12.064 -5.116 -11.443 1.00 98.38 113 GLN A O 1
ATOM 906 N N . ASP A 1 114 ? 9.967 -5.932 -11.474 1.00 98.19 114 ASP A N 1
ATOM 907 C CA . ASP A 1 114 ? 10.007 -6.350 -12.872 1.00 98.19 114 ASP A CA 1
ATOM 908 C C . ASP A 1 114 ? 10.042 -5.153 -13.823 1.00 98.19 114 ASP A C 1
ATOM 910 O O . ASP A 1 114 ? 10.876 -5.122 -14.730 1.00 98.19 114 ASP A O 1
ATOM 914 N N . LEU A 1 115 ? 9.251 -4.108 -13.551 1.00 98.56 115 LEU A N 1
ATOM 915 C CA . LEU A 1 115 ? 9.310 -2.855 -14.305 1.00 98.56 115 LEU A CA 1
ATOM 916 C C . LEU A 1 115 ? 10.710 -2.231 -14.252 1.00 98.56 115 LEU A C 1
ATOM 918 O O . LEU A 1 115 ? 11.242 -1.807 -15.276 1.00 98.56 115 LEU A O 1
ATOM 922 N N . ARG A 1 116 ? 11.341 -2.210 -13.070 1.00 98.38 116 ARG A N 1
ATOM 923 C CA . ARG A 1 116 ? 12.707 -1.692 -12.907 1.00 98.38 116 ARG A CA 1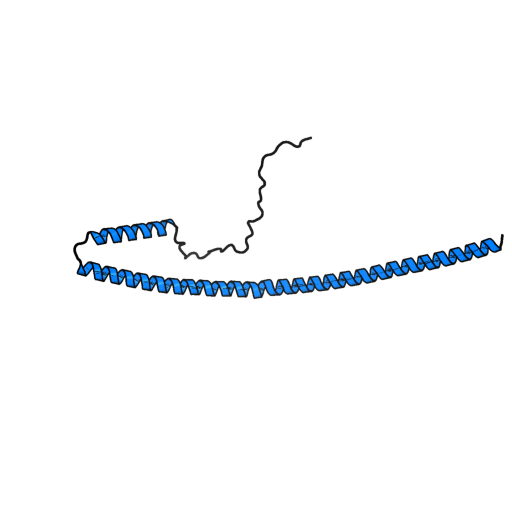
ATOM 924 C C . ARG A 1 116 ? 13.718 -2.475 -13.744 1.00 98.38 116 ARG A C 1
ATOM 926 O O . ARG A 1 116 ? 14.556 -1.860 -14.396 1.00 98.38 116 ARG A O 1
ATOM 933 N N . LYS A 1 117 ? 13.648 -3.810 -13.730 1.00 98.50 117 LYS A N 1
ATOM 934 C CA . LYS A 1 117 ? 14.534 -4.663 -14.542 1.00 98.50 117 LYS A CA 1
ATOM 935 C C . LYS A 1 117 ? 14.324 -4.422 -16.036 1.00 98.50 117 LYS A C 1
ATOM 937 O O . LYS A 1 117 ? 15.303 -4.337 -16.771 1.00 98.50 117 LYS A O 1
ATOM 942 N N . GLY A 1 118 ? 13.068 -4.290 -16.471 1.00 98.50 118 GLY A N 1
ATOM 943 C CA . GLY A 1 118 ? 12.725 -3.956 -17.854 1.00 98.50 118 GLY A CA 1
ATOM 944 C C . GLY A 1 118 ? 13.347 -2.629 -18.281 1.00 98.50 118 GLY A C 1
ATOM 945 O O . GLY A 1 118 ? 14.103 -2.588 -19.246 1.00 98.50 118 GLY A O 1
ATOM 946 N N . LEU A 1 119 ? 13.138 -1.578 -17.485 1.00 98.44 119 LEU A N 1
ATOM 947 C CA . LEU A 1 119 ? 13.695 -0.253 -17.754 1.00 98.44 119 LEU A CA 1
ATOM 948 C C . LEU A 1 119 ? 15.229 -0.259 -17.808 1.00 98.44 119 LEU A C 1
ATOM 950 O O . LEU A 1 119 ? 15.820 0.402 -18.659 1.00 98.44 119 LEU A O 1
ATOM 954 N N . GLN A 1 120 ? 15.882 -1.010 -16.919 1.00 98.62 120 GLN A N 1
ATOM 955 C CA . GLN A 1 120 ? 17.337 -1.142 -16.929 1.00 98.62 120 GLN A CA 1
ATOM 956 C C . GLN A 1 120 ? 17.833 -1.808 -18.220 1.00 98.62 120 GLN A C 1
ATOM 958 O O . GLN A 1 120 ? 18.760 -1.307 -18.852 1.00 98.62 120 GLN A O 1
ATOM 963 N N . LYS A 1 121 ? 17.186 -2.896 -18.647 1.00 98.62 121 LYS A N 1
ATOM 964 C CA . LYS A 1 121 ? 17.528 -3.591 -19.892 1.00 98.62 121 LYS A C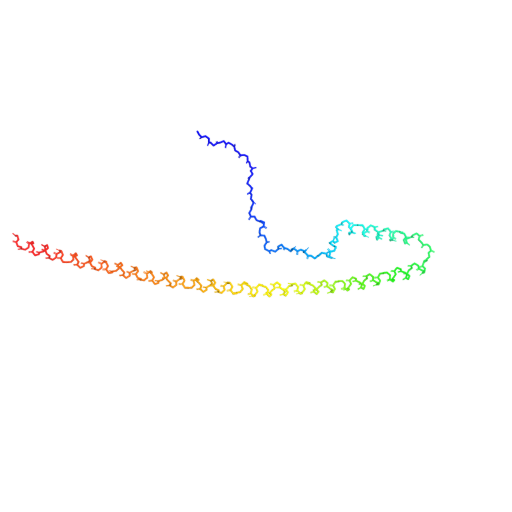A 1
ATOM 965 C C . LYS A 1 121 ? 17.345 -2.693 -21.118 1.00 98.62 121 LYS A C 1
ATOM 967 O O . LYS A 1 121 ? 18.199 -2.678 -22.009 1.00 98.62 121 LYS A O 1
ATOM 972 N N . ASP A 1 122 ? 16.249 -1.942 -21.167 1.00 98.56 122 ASP A N 1
ATOM 973 C CA . ASP A 1 122 ? 15.980 -1.004 -22.258 1.00 98.56 122 ASP A CA 1
ATOM 974 C C . ASP A 1 122 ? 17.041 0.101 -22.295 1.00 98.56 122 ASP A C 1
ATOM 976 O O . ASP A 1 122 ? 17.549 0.444 -23.364 1.00 98.56 122 ASP A O 1
ATOM 980 N N . HIS A 1 123 ? 17.448 0.600 -21.125 1.00 98.38 123 HIS A N 1
ATOM 981 C CA . HIS A 1 123 ? 18.518 1.584 -21.006 1.00 98.38 123 HIS A CA 1
ATOM 982 C C . HIS A 1 123 ? 19.869 1.052 -21.507 1.00 98.38 123 HIS A C 1
ATOM 984 O O . HIS A 1 123 ? 20.530 1.722 -22.297 1.00 98.38 123 HIS A O 1
ATOM 990 N N . GLU A 1 124 ? 20.266 -0.157 -21.107 1.00 98.62 124 GLU A N 1
ATOM 991 C CA . GLU A 1 124 ? 21.504 -0.808 -21.568 1.00 98.62 124 GLU A CA 1
ATOM 992 C C . GLU A 1 124 ? 21.495 -1.040 -23.090 1.00 98.62 124 GLU A C 1
ATOM 994 O O . GLU A 1 124 ? 22.494 -0.816 -23.783 1.00 98.62 124 GLU A O 1
ATOM 999 N N . THR A 1 125 ? 20.339 -1.425 -23.637 1.00 98.44 125 THR A N 1
ATOM 1000 C CA . THR A 1 125 ? 20.149 -1.609 -25.084 1.00 98.44 125 THR A CA 1
ATOM 1001 C C . THR A 1 125 ? 20.285 -0.280 -25.827 1.00 98.44 125 THR A C 1
ATOM 1003 O O . THR A 1 125 ? 20.981 -0.191 -26.841 1.00 98.44 125 THR A O 1
ATOM 1006 N N . PHE A 1 126 ? 19.660 0.775 -25.302 1.00 98.31 126 PHE A N 1
ATOM 1007 C CA . PHE A 1 126 ? 19.747 2.121 -25.855 1.00 98.31 126 PHE A CA 1
ATOM 1008 C C . PHE A 1 126 ? 21.182 2.660 -25.833 1.00 98.31 126 PHE A C 1
ATOM 1010 O O . PHE A 1 126 ? 21.661 3.159 -26.851 1.00 98.31 126 PHE A O 1
ATOM 1017 N N . GLN A 1 127 ? 21.894 2.500 -24.714 1.00 98.62 127 GLN A N 1
ATOM 1018 C CA . GLN A 1 127 ? 23.303 2.884 -24.607 1.00 98.62 127 GLN A CA 1
ATOM 1019 C C . GLN A 1 127 ? 24.170 2.152 -25.635 1.00 98.62 127 GLN A C 1
ATOM 1021 O O . GLN A 1 127 ? 24.962 2.787 -26.329 1.00 98.62 127 GLN A O 1
ATOM 1026 N N . THR A 1 128 ? 23.985 0.839 -25.785 1.00 98.56 128 THR A N 1
ATOM 1027 C CA . THR A 1 128 ? 24.718 0.038 -26.778 1.00 98.56 128 THR A CA 1
ATOM 1028 C C . THR A 1 128 ? 24.462 0.532 -28.205 1.00 98.56 128 THR A C 1
ATOM 1030 O O . THR A 1 128 ? 25.397 0.658 -28.995 1.00 98.56 128 THR A O 1
ATOM 1033 N N . SER A 1 129 ? 23.209 0.870 -28.527 1.00 98.56 129 SER A N 1
ATOM 1034 C CA . SER A 1 129 ? 22.826 1.435 -29.828 1.00 98.56 129 SER A CA 1
ATOM 1035 C C . SER A 1 129 ? 23.512 2.779 -30.098 1.00 98.56 129 SER A C 1
ATOM 1037 O O . SER A 1 129 ? 24.101 2.965 -31.164 1.00 98.56 129 SER A O 1
ATOM 1039 N N . ILE A 1 130 ? 23.511 3.690 -29.116 1.00 98.44 130 ILE A N 1
ATOM 1040 C CA . ILE A 1 130 ? 24.215 4.977 -29.216 1.00 98.44 130 ILE A CA 1
ATOM 1041 C C . ILE A 1 130 ? 25.708 4.764 -29.456 1.00 98.44 130 ILE A C 1
ATOM 1043 O O . ILE A 1 130 ? 26.266 5.358 -30.375 1.00 98.44 130 ILE A O 1
ATOM 1047 N N . ILE A 1 131 ? 26.353 3.916 -28.651 1.00 98.56 131 ILE A N 1
ATOM 1048 C CA . ILE A 1 131 ? 27.791 3.648 -28.770 1.00 98.56 131 ILE A CA 1
ATOM 1049 C C . ILE A 1 131 ? 28.109 3.117 -30.170 1.00 98.56 131 ILE A C 1
ATOM 1051 O O . ILE A 1 131 ? 29.023 3.622 -30.814 1.00 98.56 131 ILE A O 1
ATOM 1055 N N . SER A 1 132 ? 27.313 2.174 -30.681 1.00 98.50 132 SER A N 1
ATOM 1056 C CA . SER A 1 132 ? 27.492 1.635 -32.032 1.00 98.50 132 SER A CA 1
ATOM 1057 C C . SER A 1 132 ? 27.386 2.709 -33.120 1.00 98.50 132 SER A C 1
ATOM 1059 O O . SER A 1 132 ? 28.202 2.717 -34.042 1.00 98.50 132 SER A O 1
ATOM 1061 N N . GLN A 1 133 ? 26.424 3.632 -33.018 1.00 98.56 133 GLN A N 1
ATOM 1062 C CA . GLN A 1 133 ? 26.296 4.735 -33.976 1.00 98.56 133 GLN A CA 1
ATOM 1063 C C . GLN A 1 133 ? 27.472 5.711 -33.897 1.00 98.56 133 GLN A C 1
ATOM 1065 O O . GLN A 1 133 ? 27.975 6.133 -34.935 1.00 98.56 133 GLN A O 1
ATOM 1070 N N . ILE A 1 134 ? 27.932 6.043 -32.687 1.00 98.50 134 ILE A N 1
ATOM 1071 C CA . ILE A 1 134 ? 29.101 6.907 -32.487 1.00 98.50 134 ILE A CA 1
ATOM 1072 C C . ILE A 1 134 ? 30.344 6.270 -33.110 1.00 98.50 134 ILE A C 1
ATOM 1074 O O . ILE A 1 134 ? 31.047 6.944 -33.857 1.00 98.50 134 ILE A O 1
ATOM 1078 N N . THR A 1 135 ? 30.592 4.982 -32.861 1.00 98.50 135 THR A N 1
ATOM 1079 C CA . THR A 1 135 ? 31.727 4.264 -33.460 1.00 98.50 135 THR A CA 1
ATOM 1080 C C . THR A 1 135 ? 31.649 4.272 -34.982 1.00 98.50 135 THR A C 1
ATOM 1082 O O . THR A 1 135 ? 32.635 4.588 -35.636 1.00 98.50 135 THR A O 1
ATOM 1085 N N . LYS A 1 136 ? 30.465 4.029 -35.558 1.00 98.44 136 LYS A N 1
ATOM 1086 C CA . LYS A 1 136 ? 30.287 4.095 -37.011 1.00 98.44 136 LYS A CA 1
ATOM 1087 C C . LYS A 1 136 ? 30.618 5.482 -37.573 1.00 98.44 136 LYS A C 1
ATOM 1089 O O . LYS A 1 136 ? 31.335 5.580 -38.559 1.00 98.44 136 LYS A O 1
ATOM 1094 N N . LEU A 1 137 ? 30.128 6.547 -36.936 1.00 98.50 137 LEU A N 1
ATOM 1095 C CA . LEU A 1 137 ? 30.431 7.919 -37.356 1.00 98.50 137 LEU A CA 1
ATOM 1096 C C . LEU A 1 137 ? 31.930 8.237 -37.253 1.00 98.50 137 LEU A C 1
ATOM 1098 O O . LEU A 1 137 ? 32.454 8.967 -38.089 1.00 98.50 137 LEU A O 1
ATOM 1102 N N . GLN A 1 138 ? 32.623 7.699 -36.247 1.00 98.25 138 GLN A N 1
ATOM 1103 C CA . GLN A 1 138 ? 34.074 7.846 -36.108 1.00 98.25 138 GLN A CA 1
ATOM 1104 C C . GLN A 1 138 ? 34.832 7.134 -37.235 1.00 98.25 138 GLN A C 1
ATOM 1106 O O . GLN A 1 138 ? 35.768 7.713 -37.786 1.00 98.25 138 GLN A O 1
ATOM 1111 N N . ASP A 1 139 ? 34.413 5.920 -37.600 1.00 98.38 139 ASP A N 1
ATOM 1112 C CA . ASP A 1 139 ? 35.006 5.155 -38.702 1.00 98.38 139 ASP A CA 1
ATOM 1113 C C . ASP A 1 139 ? 34.773 5.842 -40.058 1.00 98.38 139 ASP A C 1
ATOM 1115 O O . ASP A 1 139 ? 35.713 5.992 -40.844 1.00 98.38 139 ASP A O 1
ATOM 1119 N N . ASP A 1 140 ? 33.545 6.314 -40.307 1.00 98.38 140 ASP A N 1
ATOM 1120 C CA . ASP A 1 140 ? 33.177 7.046 -41.525 1.00 98.38 140 ASP A CA 1
ATOM 1121 C C . ASP A 1 140 ? 34.019 8.336 -41.656 1.00 98.38 140 ASP A C 1
ATOM 1123 O O . ASP A 1 140 ? 34.600 8.599 -42.711 1.00 98.38 140 ASP A O 1
ATOM 1127 N N . LEU A 1 141 ? 34.179 9.096 -40.563 1.00 98.12 141 LEU A N 1
ATOM 1128 C CA . LEU A 1 141 ? 34.994 10.317 -40.534 1.00 98.12 141 LEU A CA 1
ATOM 1129 C C . LEU A 1 141 ? 36.490 10.036 -40.764 1.00 98.12 141 LEU A C 1
ATOM 1131 O O . LEU A 1 141 ? 37.178 10.805 -41.443 1.00 98.12 141 LEU A O 1
ATOM 1135 N N . ALA A 1 142 ? 37.015 8.944 -40.200 1.00 97.94 142 ALA A N 1
ATOM 1136 C CA . ALA A 1 142 ? 38.405 8.537 -40.399 1.00 97.94 142 ALA A CA 1
ATOM 1137 C C . ALA A 1 142 ? 38.676 8.131 -41.859 1.00 97.94 142 ALA A C 1
ATOM 1139 O O . ALA A 1 142 ? 39.736 8.450 -42.403 1.00 97.94 142 ALA A O 1
ATOM 1140 N N . MET A 1 143 ? 37.715 7.460 -42.502 1.00 97.56 143 MET A N 1
ATOM 1141 C CA . MET A 1 143 ? 37.787 7.107 -43.920 1.00 97.56 143 MET A CA 1
ATOM 1142 C C . MET A 1 143 ? 37.763 8.352 -44.812 1.00 97.56 143 MET A C 1
ATOM 1144 O O . MET A 1 143 ? 38.638 8.497 -45.664 1.00 97.56 143 MET A O 1
ATOM 1148 N N . GLU A 1 144 ? 36.831 9.279 -44.568 1.00 97.75 144 GLU A N 1
ATOM 1149 C CA . GLU A 1 144 ? 36.728 10.535 -45.322 1.00 97.75 144 GLU A CA 1
ATOM 1150 C C . GLU A 1 144 ? 38.008 11.373 -45.201 1.00 97.75 144 GLU A C 1
ATOM 1152 O O . GLU A 1 144 ? 38.532 11.869 -46.198 1.00 97.75 144 GLU A O 1
ATOM 1157 N N . SER A 1 145 ? 38.571 11.467 -43.993 1.00 96.94 145 SER A N 1
ATOM 1158 C CA . SER A 1 145 ? 39.832 12.183 -43.760 1.00 96.94 145 SER A CA 1
ATOM 1159 C C . SER A 1 145 ? 40.985 11.595 -44.581 1.00 96.94 145 SER A C 1
ATOM 1161 O O . SER A 1 145 ? 41.738 12.331 -45.216 1.00 96.94 145 SER A O 1
ATOM 1163 N N . LYS A 1 146 ? 41.090 10.261 -44.644 1.00 97.12 146 LYS A N 1
ATOM 1164 C CA . LYS A 1 146 ? 42.118 9.567 -45.434 1.00 97.12 146 LYS A CA 1
ATOM 1165 C C . LYS A 1 146 ? 41.961 9.800 -46.939 1.00 97.12 146 LYS A C 1
ATOM 1167 O O . LYS A 1 146 ? 42.963 9.947 -47.643 1.00 97.12 146 LYS A O 1
ATOM 1172 N N . ASP A 1 147 ? 40.728 9.820 -47.436 1.00 96.69 147 ASP A N 1
ATOM 1173 C CA . ASP A 1 147 ? 40.447 10.091 -48.847 1.00 96.69 147 ASP A CA 1
ATOM 1174 C C . ASP A 1 147 ? 40.790 11.541 -49.213 1.00 96.69 147 ASP A C 1
ATOM 1176 O O . ASP A 1 147 ? 41.396 11.784 -50.262 1.00 96.69 147 ASP A O 1
ATOM 1180 N N . MET A 1 148 ? 40.488 12.496 -48.326 1.00 95.56 148 MET A N 1
ATOM 1181 C CA . MET A 1 148 ? 40.888 13.897 -48.489 1.00 95.56 148 MET A CA 1
ATOM 1182 C C . MET A 1 148 ? 42.413 14.060 -48.540 1.00 95.56 148 MET A C 1
ATOM 1184 O O . MET A 1 148 ? 42.918 14.724 -49.448 1.00 95.56 148 MET A O 1
ATOM 1188 N N . ASP A 1 149 ? 43.158 13.407 -47.644 1.00 96.81 149 ASP A N 1
ATOM 1189 C CA . ASP A 1 149 ? 44.628 13.438 -47.653 1.00 96.81 149 ASP A CA 1
ATOM 1190 C C . ASP A 1 149 ? 45.204 12.857 -48.957 1.00 96.81 149 ASP A C 1
ATOM 1192 O O . ASP A 1 149 ? 46.124 13.417 -49.560 1.00 96.81 149 ASP A O 1
ATOM 1196 N N . ALA A 1 150 ? 44.639 11.747 -49.441 1.00 94.56 150 ALA A N 1
ATOM 1197 C CA . ALA A 1 150 ? 45.068 11.116 -50.688 1.00 94.56 150 ALA A CA 1
ATOM 1198 C C . ALA A 1 150 ? 44.792 11.986 -51.927 1.00 94.56 150 ALA A C 1
ATOM 1200 O O . ALA A 1 150 ? 45.545 11.920 -52.904 1.00 94.56 150 ALA A O 1
ATOM 1201 N N . LEU A 1 151 ? 43.720 12.782 -51.907 1.00 93.81 151 LEU A N 1
ATOM 1202 C CA . LEU A 1 151 ? 43.422 13.765 -52.949 1.00 93.81 151 LEU A CA 1
ATOM 1203 C C . LEU A 1 151 ? 44.385 14.955 -52.892 1.00 93.81 151 LEU A C 1
ATOM 1205 O O . LEU A 1 151 ? 44.877 15.368 -53.940 1.00 93.81 151 LEU A O 1
ATOM 1209 N N . ALA A 1 152 ? 44.712 15.451 -51.696 1.00 94.00 152 ALA A N 1
ATOM 1210 C CA . ALA A 1 152 ? 45.626 16.578 -51.515 1.00 94.00 152 ALA A CA 1
ATOM 1211 C C . ALA A 1 152 ? 47.047 16.294 -52.038 1.00 94.00 152 ALA A C 1
ATOM 1213 O O . ALA A 1 152 ? 47.679 17.184 -52.592 1.00 94.00 152 ALA A O 1
ATOM 1214 N N . VAL A 1 153 ? 47.539 15.054 -51.923 1.00 93.31 153 VAL A N 1
ATOM 1215 C CA . VAL A 1 153 ? 48.860 14.647 -52.452 1.00 93.31 153 VAL A CA 1
ATOM 1216 C C . VAL A 1 153 ? 48.897 14.577 -53.987 1.00 93.31 153 VAL A C 1
ATOM 1218 O O . VAL A 1 153 ? 49.972 14.631 -54.583 1.00 93.31 153 VAL A O 1
ATOM 1221 N N . LYS A 1 154 ? 47.744 14.408 -54.644 1.00 90.19 154 LYS A N 1
ATOM 1222 C CA . LYS A 1 154 ? 47.655 14.278 -56.109 1.00 90.19 154 LYS A CA 1
ATOM 1223 C C . LYS A 1 154 ? 47.548 15.617 -56.844 1.00 90.19 154 LYS A C 1
ATOM 1225 O O . LYS A 1 154 ? 47.656 15.609 -58.070 1.00 90.19 154 LYS A O 1
ATOM 1230 N N . MET A 1 155 ? 47.281 16.708 -56.130 1.00 75.75 155 MET A N 1
ATOM 1231 C CA . MET A 1 155 ? 47.194 18.069 -56.672 1.00 75.75 155 MET A CA 1
ATOM 1232 C C . MET A 1 155 ? 48.551 18.764 -56.619 1.00 75.75 155 MET A C 1
ATOM 1234 O O . MET A 1 155 ? 48.838 19.511 -57.580 1.00 75.75 155 MET A O 1
#

pLDDT: mean 80.2, std 18.84, range [37.22, 98.62]

Radius of gyration: 41.34 Å; chains: 1; bounding box: 88×48×114 Å

Organism: Lactuca saligna (NCBI:txid75948)

Foldseek 3Di:
DDDDDDDDDPPPVPDPPPVPPPPPPPPPPPPCDPVNVVVVVVVVVVVVVVLVPDPPVPVSVVVVVVVVVVVVVVVVVVVVVVVVVVVVVVVVVVCCCCVPVVVVVVVVVVVVVVVVVVVVVVVVVVVVVVVVVVVVVVVVVVVVVVVVVVVVVVD

Sequence (155 aa):
MIFGDDDGNDDIGRFTNNPFQIRIESKDEVAITKWQLQSLHEKIDQLLLASKDSSSEAYSKAVVESLFERTTKEHKSNVAKMNKAVADFVEVCKTMTEKNLGPVFKVEKDNWQDLRKGLQKDHETFQTSIISQITKLQDDLAMESKDMDALAVKM

Secondary structure (DSSP, 8-state):
------------TT----TT------TT-----HHHHHHHHHHHHHHHHHHHS---HHHHHHHHHHHHHHHHHHHHHHHHHHHHHHHHHHHHHHHHIIIIIHHHHHHHHHHHHHHHHHHHHHHHHHHHHHHHHHHHHHHHHHHHHHHHHHHHTT-